Protein AF-A0A968RJ79-F1 (afdb_monomer_lite)

Foldseek 3Di:
DDVLVVVLVVVLVVLVVCLVVVLVVLVPDDQVQQQPDPDPPDHGVVRVLLVVLVVLQCCLCPPLHVDHDPDDSPPPPDGSVVSSVSSVSSSVSSSVSSVPDDSVSVPDD

Secondary structure (DSSP, 8-state):
--HHHHHHHHHHHHHHHHHHHHHHHHHHS-GGGTT--SSTTSPPHHHHHHHHHHHHHHIIIIII-S------SSS----HHHHHHHHHHHHHHHHHHHHT--GGGGG--

Radius of gyration: 15.88 Å; chains: 1; bounding box: 36×24×43 Å

Structure (mmCIF, N/CA/C/O backbone):
data_AF-A0A968RJ79-F1
#
_entry.id   AF-A0A968RJ79-F1
#
loop_
_atom_site.group_PDB
_atom_site.id
_atom_site.type_symbol
_atom_site.label_atom_id
_atom_site.label_alt_id
_atom_site.label_comp_id
_atom_site.label_asym_id
_atom_site.label_entity_id
_atom_site.label_seq_id
_atom_s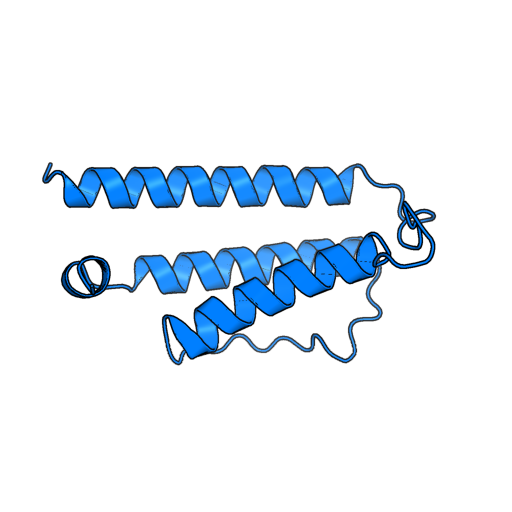ite.pdbx_PDB_ins_code
_atom_site.Cartn_x
_atom_site.Cartn_y
_atom_site.Cartn_z
_atom_site.occupancy
_atom_site.B_iso_or_equiv
_atom_site.auth_seq_id
_atom_site.auth_comp_id
_atom_site.auth_asym_id
_atom_site.auth_atom_id
_atom_site.pdbx_PDB_model_num
ATOM 1 N N . MET A 1 1 ? 13.942 11.950 -25.967 1.00 57.19 1 MET A N 1
ATOM 2 C CA . MET A 1 1 ? 13.408 11.041 -24.934 1.00 57.19 1 MET A CA 1
ATOM 3 C C . MET A 1 1 ? 12.716 9.900 -25.659 1.00 57.19 1 MET A C 1
ATOM 5 O O . MET A 1 1 ? 11.991 10.200 -26.604 1.00 57.19 1 MET A O 1
ATOM 9 N N . LYS A 1 2 ? 13.006 8.630 -25.350 1.00 71.50 2 LYS A N 1
ATOM 10 C CA . LYS A 1 2 ? 12.279 7.513 -25.979 1.00 71.50 2 LYS A CA 1
ATOM 11 C C . LYS A 1 2 ? 10.887 7.427 -25.336 1.00 71.50 2 LYS A C 1
ATOM 13 O O . LYS A 1 2 ? 10.740 7.780 -24.170 1.00 71.50 2 LYS A O 1
ATOM 18 N N . ALA A 1 3 ? 9.867 6.975 -26.072 1.00 72.56 3 ALA A N 1
ATOM 19 C CA . ALA A 1 3 ? 8.496 6.874 -25.546 1.00 72.56 3 ALA A CA 1
ATOM 20 C C . ALA A 1 3 ? 8.426 6.029 -24.258 1.00 72.56 3 ALA A C 1
ATOM 22 O O . ALA A 1 3 ? 7.731 6.383 -23.314 1.00 72.56 3 ALA A O 1
ATOM 23 N N . GLN A 1 4 ? 9.241 4.978 -24.183 1.00 69.12 4 GLN A N 1
ATOM 24 C CA . GLN A 1 4 ? 9.356 4.109 -23.015 1.00 69.12 4 GLN A CA 1
ATOM 25 C C . GLN A 1 4 ? 9.878 4.826 -21.759 1.00 69.12 4 GLN A C 1
ATOM 27 O O . GLN A 1 4 ? 9.359 4.600 -20.670 1.00 69.12 4 GLN A O 1
ATOM 32 N N . ASP A 1 5 ? 10.833 5.750 -21.912 1.00 76.12 5 ASP A N 1
ATOM 33 C CA . ASP A 1 5 ? 11.325 6.573 -20.797 1.00 76.12 5 ASP A CA 1
ATOM 34 C C . ASP A 1 5 ? 10.201 7.471 -20.250 1.00 76.12 5 ASP A C 1
ATOM 36 O O . ASP A 1 5 ? 10.128 7.728 -19.053 1.00 76.12 5 ASP A O 1
ATOM 40 N N . THR A 1 6 ? 9.301 7.917 -21.135 1.00 82.12 6 THR A N 1
ATOM 41 C CA . THR A 1 6 ? 8.153 8.765 -20.775 1.00 82.12 6 THR A CA 1
ATOM 42 C C . THR A 1 6 ? 7.129 7.965 -19.973 1.00 82.12 6 THR A C 1
ATOM 44 O O . THR A 1 6 ? 6.726 8.398 -18.899 1.00 82.12 6 THR A O 1
ATOM 47 N N . TYR A 1 7 ? 6.77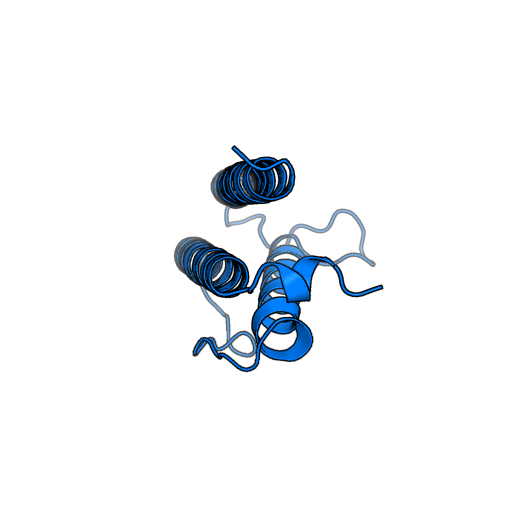7 6.757 -20.429 1.00 83.44 7 TYR A N 1
ATOM 48 C CA . TYR A 1 7 ? 5.868 5.870 -19.695 1.00 83.44 7 TYR A CA 1
ATOM 49 C C . TYR A 1 7 ? 6.399 5.495 -18.314 1.00 83.44 7 TYR A C 1
ATOM 51 O O . TYR A 1 7 ? 5.640 5.463 -17.347 1.00 83.44 7 TYR A O 1
ATOM 59 N N . PHE A 1 8 ? 7.702 5.234 -18.211 1.00 85.75 8 PHE A N 1
ATOM 60 C CA . PHE A 1 8 ? 8.325 4.898 -16.939 1.00 85.75 8 PHE A CA 1
ATOM 61 C C . PHE A 1 8 ? 8.273 6.068 -15.944 1.00 85.75 8 PHE A C 1
ATOM 63 O O . PHE A 1 8 ? 7.906 5.887 -14.784 1.00 85.75 8 PHE A O 1
ATOM 70 N N . GLN A 1 9 ? 8.567 7.286 -16.404 1.00 87.62 9 GLN A N 1
ATOM 71 C CA . GLN A 1 9 ? 8.445 8.493 -15.583 1.00 87.62 9 GLN A CA 1
ATOM 72 C C . GLN A 1 9 ? 6.999 8.756 -15.146 1.00 87.62 9 GLN A C 1
ATOM 74 O O . GLN A 1 9 ? 6.758 9.004 -13.966 1.00 87.62 9 GLN A O 1
ATOM 79 N N . GLU A 1 10 ? 6.033 8.637 -16.060 1.00 91.50 10 GLU A N 1
ATOM 80 C CA . GLU A 1 10 ? 4.608 8.783 -15.739 1.00 91.50 10 GLU A CA 1
ATOM 81 C C . GLU A 1 10 ? 4.129 7.731 -14.730 1.00 91.50 10 GLU A C 1
ATOM 83 O O . GLU A 1 10 ? 3.303 8.027 -13.865 1.00 91.50 10 GLU A O 1
ATOM 88 N N . TYR A 1 11 ? 4.629 6.494 -14.828 1.00 91.31 11 TYR A N 1
ATOM 89 C CA . TYR A 1 11 ? 4.336 5.451 -13.850 1.00 91.31 11 TYR A CA 1
ATOM 90 C C . TYR A 1 11 ? 4.838 5.850 -12.461 1.00 91.31 11 TYR A C 1
ATOM 92 O O . TYR A 1 11 ? 4.065 5.799 -11.505 1.00 91.31 11 TYR A O 1
ATOM 100 N N . LEU A 1 12 ? 6.101 6.278 -12.343 1.00 93.00 12 LEU A N 1
ATOM 101 C CA . LEU A 1 12 ? 6.678 6.683 -11.057 1.00 93.00 12 LEU A CA 1
ATOM 102 C C . LEU A 1 12 ? 5.946 7.886 -10.451 1.00 93.00 12 LEU A C 1
ATOM 104 O O . LEU A 1 12 ? 5.690 7.906 -9.248 1.00 93.00 12 LEU A O 1
ATOM 108 N N . GLU A 1 13 ? 5.539 8.853 -11.274 1.00 95.38 13 GLU A N 1
ATOM 109 C CA . GLU A 1 13 ? 4.721 9.982 -10.823 1.00 95.38 13 GLU A CA 1
ATOM 110 C C . GLU A 1 13 ? 3.370 9.505 -10.269 1.00 95.38 13 GLU A C 1
ATOM 112 O O . GLU A 1 13 ? 2.980 9.864 -9.155 1.00 95.38 13 GLU A O 1
ATOM 117 N N . LYS A 1 14 ? 2.666 8.637 -11.005 1.00 96.25 14 LYS A N 1
ATOM 118 C CA . LYS A 1 14 ? 1.390 8.063 -10.553 1.00 96.25 14 LYS A CA 1
ATOM 119 C C . LYS A 1 14 ? 1.555 7.222 -9.291 1.00 96.25 14 LYS A C 1
ATOM 121 O O . LYS A 1 14 ? 0.686 7.278 -8.423 1.00 96.25 14 LYS A O 1
ATOM 126 N N . TRP A 1 15 ? 2.655 6.484 -9.166 1.00 96.19 15 TRP A N 1
ATOM 127 C CA . TRP A 1 15 ? 2.971 5.699 -7.975 1.00 96.19 15 TRP A CA 1
ATOM 128 C C . TRP A 1 15 ? 3.183 6.595 -6.752 1.00 96.19 15 TRP A C 1
ATOM 130 O O . TRP A 1 15 ? 2.576 6.356 -5.707 1.00 96.19 15 TRP A O 1
ATOM 140 N N . SER A 1 16 ? 3.957 7.676 -6.896 1.00 96.94 16 SER A N 1
ATOM 141 C CA . SER A 1 16 ? 4.142 8.670 -5.832 1.00 96.94 16 SER A CA 1
ATOM 142 C C . SER A 1 16 ? 2.812 9.313 -5.427 1.00 96.94 16 SER A C 1
ATOM 144 O O . SER A 1 16 ? 2.510 9.407 -4.239 1.00 96.94 16 SER A O 1
ATOM 146 N N . ASN A 1 17 ? 1.975 9.690 -6.396 1.00 98.06 17 ASN A N 1
ATOM 147 C CA . ASN A 1 17 ? 0.657 10.262 -6.115 1.00 98.06 17 ASN A CA 1
ATOM 148 C C . ASN A 1 17 ? -0.254 9.265 -5.379 1.00 98.06 17 ASN A C 1
ATOM 150 O O . ASN A 1 17 ? -0.953 9.640 -4.437 1.00 98.06 17 ASN A O 1
ATOM 154 N N . ALA A 1 18 ? -0.233 7.990 -5.778 1.00 97.88 18 ALA A N 1
ATOM 155 C CA . ALA A 1 18 ? -0.994 6.932 -5.122 1.00 97.88 18 ALA A CA 1
ATOM 156 C C . ALA A 1 18 ? -0.524 6.700 -3.680 1.00 97.88 18 ALA A C 1
ATOM 158 O O . ALA A 1 18 ? -1.366 6.568 -2.787 1.00 97.88 18 ALA A O 1
ATOM 159 N N . ARG A 1 19 ? 0.794 6.704 -3.431 1.00 98.12 19 ARG A N 1
ATOM 160 C CA . ARG A 1 19 ? 1.371 6.643 -2.079 1.00 98.12 19 ARG A CA 1
ATOM 161 C C . ARG A 1 19 ? 0.830 7.772 -1.213 1.00 98.12 19 ARG A C 1
ATOM 163 O O . ARG A 1 19 ? 0.256 7.508 -0.158 1.00 98.12 19 ARG A O 1
ATOM 170 N N . ASP A 1 20 ? 0.999 9.009 -1.666 1.00 98.44 20 ASP A N 1
ATOM 171 C CA . ASP A 1 20 ? 0.673 10.194 -0.873 1.00 98.44 20 ASP A CA 1
ATOM 172 C C . ASP A 1 20 ? -0.831 10.265 -0.587 1.00 98.44 20 ASP A C 1
ATOM 174 O O . ASP A 1 20 ? -1.239 10.487 0.553 1.00 98.44 20 ASP A O 1
ATOM 178 N N . TYR A 1 21 ? -1.664 9.980 -1.592 1.00 98.44 21 TYR A N 1
ATOM 179 C CA . TYR A 1 21 ? -3.114 9.900 -1.425 1.00 98.44 21 TYR A CA 1
ATOM 180 C C . TYR A 1 21 ? -3.517 8.817 -0.417 1.00 98.44 21 TYR A C 1
ATOM 182 O O . TYR A 1 21 ? -4.291 9.082 0.501 1.00 98.44 21 TYR A O 1
ATOM 190 N N . THR A 1 22 ? -2.981 7.603 -0.555 1.00 98.31 22 THR A N 1
ATOM 191 C CA . THR A 1 22 ? -3.373 6.465 0.290 1.00 98.31 22 THR A CA 1
ATOM 192 C C . THR A 1 22 ? -2.944 6.680 1.739 1.00 98.31 22 THR A C 1
ATOM 194 O O . THR A 1 22 ? -3.741 6.469 2.653 1.00 98.31 22 THR A O 1
ATOM 197 N N . ILE A 1 23 ? -1.715 7.160 1.965 1.00 98.38 23 ILE A N 1
ATOM 198 C CA . ILE A 1 23 ? -1.253 7.547 3.305 1.00 98.38 23 ILE A CA 1
ATOM 199 C C . ILE A 1 23 ? -2.159 8.642 3.864 1.00 98.38 23 ILE A C 1
ATOM 201 O O . ILE A 1 23 ? -2.589 8.543 5.014 1.00 98.38 23 ILE A O 1
ATOM 205 N N . LYS A 1 24 ? -2.540 9.636 3.049 1.00 98.62 24 LYS A N 1
ATOM 206 C CA . LYS A 1 24 ? -3.416 10.712 3.512 1.00 98.62 24 LYS A CA 1
ATOM 207 C C . LYS A 1 24 ? -4.796 10.217 3.942 1.00 98.62 24 LYS A C 1
ATOM 209 O O . LYS A 1 24 ? -5.340 10.716 4.924 1.00 98.62 24 LYS A O 1
ATOM 214 N N . VAL A 1 25 ? -5.358 9.228 3.250 1.00 98.19 25 VAL A N 1
ATOM 215 C CA . VAL A 1 25 ? -6.626 8.595 3.648 1.00 98.19 25 VAL A CA 1
ATOM 216 C C . VAL A 1 25 ? -6.500 7.950 5.033 1.00 98.19 25 VAL A C 1
ATOM 218 O O . VAL A 1 25 ? -7.350 8.184 5.893 1.00 98.19 25 VAL A O 1
ATOM 221 N N . VAL A 1 26 ? -5.418 7.212 5.293 1.00 97.75 26 VAL A N 1
ATOM 222 C CA . VAL A 1 26 ? -5.167 6.595 6.609 1.00 97.75 26 VAL A CA 1
ATOM 223 C C . VAL A 1 26 ? -4.914 7.653 7.689 1.00 97.75 26 VAL A C 1
ATOM 225 O O . VAL A 1 26 ? -5.431 7.539 8.800 1.00 97.75 26 VAL A O 1
ATOM 228 N N . GLU A 1 27 ? -4.194 8.731 7.370 1.00 98.06 27 GLU A N 1
ATOM 229 C CA . GLU A 1 27 ? -4.006 9.880 8.264 1.00 98.06 27 GLU A CA 1
ATOM 230 C C . GLU A 1 27 ? -5.316 10.583 8.635 1.00 98.06 27 GLU A C 1
ATOM 232 O O . GLU A 1 27 ? -5.438 11.097 9.747 1.00 98.06 27 GLU A O 1
ATOM 237 N N . LEU A 1 28 ? -6.293 10.634 7.731 1.00 98.00 28 LEU A N 1
ATOM 238 C CA . LEU A 1 28 ? -7.579 11.283 7.987 1.00 98.00 28 LEU A CA 1
ATOM 239 C C . LEU A 1 28 ? -8.551 10.386 8.760 1.00 98.00 28 LEU A C 1
ATOM 241 O O . LEU A 1 28 ? -9.403 10.905 9.477 1.00 98.00 28 LEU A O 1
ATOM 245 N N . MET A 1 29 ? -8.406 9.063 8.665 1.00 97.38 29 MET A N 1
ATOM 246 C CA . MET A 1 29 ? -9.244 8.120 9.403 1.00 97.38 29 MET A CA 1
ATOM 247 C C . MET A 1 29 ? -8.942 8.188 10.911 1.00 97.38 29 MET A C 1
ATOM 249 O O . MET A 1 29 ? -7.787 7.986 11.304 1.00 97.38 29 MET A O 1
ATOM 253 N N . PRO A 1 30 ? -9.921 8.477 11.790 1.00 97.25 30 PRO A N 1
ATOM 254 C CA . PRO A 1 30 ? -9.704 8.428 13.232 1.00 97.25 30 PRO A CA 1
ATOM 255 C C . PRO A 1 30 ? -9.269 7.026 13.660 1.00 97.25 30 PRO A C 1
ATOM 257 O O . PRO A 1 30 ? -9.856 6.036 13.238 1.00 97.25 30 PRO A O 1
ATOM 260 N N . GLU A 1 31 ? -8.259 6.929 14.521 1.00 95.25 31 GLU A N 1
ATOM 261 C CA . GLU A 1 31 ? -7.727 5.624 14.936 1.00 95.25 31 GLU A CA 1
ATOM 262 C C . GLU A 1 31 ? -8.767 4.765 15.670 1.00 95.25 31 GLU A C 1
ATOM 264 O O . GLU A 1 31 ? -8.823 3.555 15.474 1.00 95.25 31 GLU A O 1
ATOM 269 N N . ALA A 1 32 ? -9.663 5.395 16.435 1.00 96.19 32 ALA A N 1
ATOM 270 C CA . ALA A 1 32 ? -10.784 4.717 17.087 1.00 96.19 32 ALA A CA 1
ATOM 271 C C . ALA A 1 32 ? -11.746 4.024 16.098 1.00 96.19 32 ALA A C 1
ATOM 273 O O . ALA A 1 32 ? -12.466 3.113 16.493 1.00 96.19 32 ALA A O 1
ATOM 274 N N . GLU A 1 33 ? -11.734 4.427 14.825 1.00 96.75 33 GLU A N 1
ATOM 275 C CA . GLU A 1 33 ? -12.589 3.892 13.763 1.00 96.75 33 GLU A CA 1
ATOM 276 C C . GLU A 1 33 ? -11.852 2.861 12.887 1.00 96.75 33 GLU A C 1
ATOM 278 O O . GLU A 1 33 ? -12.381 2.405 11.880 1.00 96.75 33 GLU A O 1
ATOM 283 N N . PHE A 1 34 ? -10.627 2.446 13.222 1.00 95.31 34 PHE A N 1
ATOM 284 C CA . PHE A 1 34 ? -9.871 1.482 12.402 1.00 95.31 34 PHE A CA 1
ATOM 285 C C . PHE A 1 34 ? -10.555 0.111 12.267 1.00 95.31 34 PHE A C 1
ATOM 287 O O . PHE A 1 34 ? -10.328 -0.600 11.285 1.00 95.31 34 PHE A O 1
ATOM 294 N N . SER A 1 35 ? -11.429 -0.233 13.215 1.00 95.44 35 SER A N 1
ATOM 295 C CA . SER A 1 35 ? -12.298 -1.412 13.183 1.00 95.44 35 SER A CA 1
ATOM 296 C C . SER A 1 35 ? -13.602 -1.203 12.398 1.00 95.44 35 SER A C 1
ATOM 298 O O . SER A 1 35 ? -14.419 -2.121 12.332 1.00 95.44 35 SER A O 1
ATOM 300 N N . PHE A 1 36 ? -13.816 -0.026 11.799 1.00 96.94 36 PHE A N 1
ATOM 301 C CA . PHE A 1 36 ? -14.997 0.269 10.993 1.00 96.94 36 PHE A CA 1
ATOM 302 C C . PHE A 1 36 ? -15.119 -0.712 9.826 1.00 96.94 36 PHE A C 1
ATOM 304 O O . PHE A 1 36 ? -14.150 -0.962 9.103 1.00 96.94 36 PHE A O 1
ATOM 311 N N . LYS A 1 37 ? -16.341 -1.207 9.622 1.00 97.00 37 LYS A N 1
ATOM 312 C CA . LYS A 1 37 ? -16.746 -2.032 8.486 1.00 97.00 37 LYS A CA 1
ATOM 313 C C . LYS A 1 37 ? -17.920 -1.372 7.757 1.00 97.00 37 LYS A C 1
ATOM 315 O O . LYS A 1 37 ? -18.895 -1.020 8.421 1.00 97.00 37 LYS A O 1
ATOM 320 N N . PRO A 1 38 ? -17.890 -1.261 6.416 1.00 93.19 38 PRO A N 1
ATOM 321 C CA . PRO A 1 38 ? -19.051 -0.810 5.647 1.00 93.19 38 PRO A CA 1
ATOM 322 C C . PRO A 1 38 ? -20.237 -1.785 5.733 1.00 93.19 38 PRO A C 1
ATOM 324 O O . PRO A 1 38 ? -21.385 -1.355 5.823 1.00 93.19 38 PRO A O 1
ATOM 327 N N . THR A 1 39 ? -19.950 -3.090 5.720 1.00 96.06 39 THR A N 1
ATOM 328 C CA . THR A 1 39 ? -20.903 -4.199 5.895 1.00 96.06 39 THR A CA 1
ATOM 329 C C . THR A 1 39 ? -20.231 -5.335 6.670 1.00 96.06 39 THR A C 1
ATOM 331 O O . THR A 1 39 ? -19.004 -5.412 6.720 1.00 96.06 39 THR A O 1
ATOM 334 N N . GLU A 1 40 ? -21.012 -6.233 7.278 1.00 93.50 40 GLU A N 1
ATOM 335 C CA . GLU A 1 40 ? -20.477 -7.312 8.131 1.00 93.50 40 GLU A CA 1
ATOM 336 C C . GLU A 1 40 ? -19.477 -8.229 7.401 1.00 93.50 40 GLU A C 1
ATOM 338 O O . GLU A 1 40 ? -18.461 -8.619 7.990 1.00 93.50 40 GLU A O 1
ATOM 343 N N . ASP A 1 41 ? -19.739 -8.495 6.118 1.00 96.25 41 ASP A N 1
ATOM 344 C CA . ASP A 1 41 ? -18.953 -9.390 5.260 1.00 96.25 41 ASP A CA 1
ATOM 345 C C . ASP A 1 41 ? -17.614 -8.799 4.781 1.00 96.25 41 ASP A C 1
ATOM 347 O O . ASP A 1 41 ? -16.739 -9.540 4.337 1.00 96.25 41 ASP A O 1
ATOM 351 N N . GLU A 1 42 ? -17.426 -7.481 4.876 1.00 96.50 42 GLU A N 1
ATOM 352 C CA . GLU A 1 42 ? -16.227 -6.799 4.374 1.00 96.50 42 GLU A CA 1
ATOM 353 C C . GLU A 1 42 ? -15.117 -6.727 5.433 1.00 96.50 42 GLU A C 1
ATOM 355 O O . GLU A 1 42 ? -15.350 -6.884 6.638 1.00 96.50 42 GLU A O 1
ATOM 360 N N . MET A 1 43 ? -13.883 -6.477 4.991 1.00 95.38 43 MET A N 1
ATOM 361 C CA . MET A 1 43 ? -12.755 -6.222 5.892 1.00 95.38 43 MET A CA 1
ATOM 362 C C . MET A 1 43 ? -12.955 -4.918 6.676 1.00 95.38 43 MET A C 1
ATOM 364 O O . MET A 1 43 ? -13.568 -3.964 6.191 1.00 95.38 43 MET A O 1
ATOM 368 N N . THR A 1 44 ? -12.398 -4.850 7.887 1.00 96.19 44 THR A N 1
ATOM 369 C CA . THR A 1 44 ? -12.255 -3.564 8.587 1.00 96.19 44 THR A CA 1
ATOM 370 C C . THR A 1 44 ? -11.334 -2.625 7.806 1.00 96.19 44 THR A C 1
ATOM 372 O O . THR A 1 44 ? -10.502 -3.075 7.013 1.00 96.19 44 THR A O 1
ATOM 375 N N . PHE A 1 45 ? -11.415 -1.317 8.057 1.00 96.38 45 PHE A N 1
ATOM 376 C CA . PHE A 1 45 ? -10.501 -0.341 7.451 1.00 96.38 45 PHE A CA 1
ATOM 377 C C . PHE A 1 45 ? -9.020 -0.728 7.639 1.00 96.38 45 PHE A C 1
ATOM 379 O O . PHE A 1 45 ? -8.227 -0.682 6.691 1.00 96.38 45 PHE A O 1
ATOM 386 N N . GLN A 1 46 ? -8.645 -1.166 8.846 1.00 94.31 46 GLN A N 1
ATOM 387 C CA . GLN A 1 46 ? -7.286 -1.620 9.139 1.00 94.31 46 GLN A CA 1
ATOM 388 C C . GLN A 1 46 ? -6.925 -2.904 8.381 1.00 94.31 46 GLN A C 1
ATOM 390 O O . GLN A 1 46 ? -5.848 -2.980 7.788 1.00 94.31 46 GLN A O 1
ATOM 395 N N . GLU A 1 47 ? -7.805 -3.907 8.370 1.00 94.25 47 GLU A N 1
ATOM 396 C CA . GLU A 1 47 ? -7.566 -5.161 7.644 1.00 94.25 47 GLU A CA 1
ATOM 397 C C . GLU A 1 47 ? -7.423 -4.925 6.142 1.00 94.25 47 GLU A C 1
ATOM 399 O O . GLU A 1 47 ? -6.498 -5.467 5.537 1.00 94.25 47 GLU A O 1
ATOM 404 N N . GLN A 1 48 ? -8.269 -4.071 5.561 1.00 96.00 48 GLN A N 1
ATOM 405 C CA . GLN A 1 48 ? -8.218 -3.709 4.148 1.00 96.00 48 GLN A CA 1
ATOM 406 C C . GLN A 1 48 ? -6.907 -2.993 3.808 1.00 96.00 48 GLN A C 1
ATOM 408 O O . GLN A 1 48 ? -6.260 -3.310 2.808 1.00 96.00 48 GLN A O 1
ATOM 413 N N . THR A 1 49 ? -6.468 -2.071 4.670 1.00 95.81 49 THR A N 1
ATOM 414 C CA . THR A 1 49 ? -5.182 -1.379 4.505 1.00 95.81 49 THR A CA 1
ATOM 415 C C . THR A 1 49 ? -4.019 -2.368 4.580 1.00 95.81 49 THR A C 1
ATOM 417 O O . THR A 1 49 ? -3.136 -2.361 3.727 1.00 95.81 49 THR A O 1
ATOM 420 N N . LEU A 1 50 ? -4.024 -3.291 5.544 1.00 94.69 50 LEU A N 1
ATOM 421 C CA . LEU A 1 50 ? -2.990 -4.323 5.638 1.00 94.69 50 LEU A CA 1
ATOM 422 C C . LEU A 1 50 ? -3.036 -5.310 4.465 1.00 94.69 50 LEU A C 1
ATOM 424 O O . LEU A 1 50 ? -1.990 -5.791 4.031 1.00 94.69 50 LEU A O 1
ATOM 428 N N . HIS A 1 51 ? -4.221 -5.633 3.946 1.00 95.00 51 HIS A N 1
ATOM 429 C CA . HIS A 1 51 ? -4.377 -6.472 2.762 1.00 95.00 51 HIS A CA 1
ATOM 430 C C . HIS A 1 51 ? -3.735 -5.821 1.530 1.00 95.00 51 HIS A C 1
ATOM 432 O O . HIS A 1 51 ? -2.951 -6.481 0.847 1.00 95.00 51 HIS A O 1
ATOM 438 N N . LEU A 1 52 ? -3.980 -4.522 1.312 1.00 96.69 52 LEU A N 1
ATOM 439 C CA . LEU A 1 52 ? -3.326 -3.729 0.267 1.00 96.69 52 LEU A CA 1
ATOM 440 C C . LEU A 1 52 ? -1.795 -3.839 0.368 1.00 96.69 52 LEU A C 1
ATOM 442 O O . LEU A 1 52 ? -1.133 -4.212 -0.599 1.00 96.69 52 LEU A O 1
ATOM 446 N N . LEU A 1 53 ? -1.232 -3.583 1.553 1.00 95.88 53 LEU A N 1
ATOM 447 C CA . LEU A 1 53 ? 0.221 -3.596 1.754 1.00 95.88 53 LEU A CA 1
ATOM 448 C C . LEU A 1 53 ? 0.835 -4.986 1.562 1.00 95.88 53 LEU A C 1
ATOM 450 O O . LEU A 1 53 ? 1.891 -5.114 0.943 1.00 95.88 53 LEU A O 1
ATOM 454 N N . ARG A 1 54 ? 0.164 -6.043 2.035 1.00 94.88 54 ARG A N 1
ATOM 455 C CA . ARG A 1 54 ? 0.600 -7.428 1.796 1.00 94.88 54 ARG A CA 1
ATOM 456 C C . ARG A 1 54 ? 0.602 -7.763 0.309 1.00 94.88 54 ARG A C 1
ATOM 458 O O . ARG A 1 54 ? 1.528 -8.424 -0.152 1.00 94.88 54 ARG A O 1
ATOM 465 N N . ASN A 1 55 ? -0.413 -7.318 -0.433 1.00 96.38 55 ASN A N 1
ATOM 466 C CA . ASN A 1 55 ? -0.493 -7.545 -1.872 1.00 96.38 55 ASN A CA 1
ATOM 467 C C . ASN A 1 55 ? 0.643 -6.827 -2.618 1.00 96.38 55 ASN A C 1
ATOM 469 O O . ASN A 1 55 ? 1.345 -7.464 -3.400 1.00 96.38 55 ASN A O 1
ATOM 473 N N . MET A 1 56 ? 0.888 -5.551 -2.306 1.00 96.56 56 MET A N 1
ATOM 474 C CA . MET A 1 56 ? 2.000 -4.780 -2.879 1.00 96.56 56 MET A CA 1
ATOM 475 C C . MET A 1 56 ? 3.359 -5.424 -2.588 1.00 96.56 56 MET A C 1
ATOM 477 O O . MET A 1 56 ? 4.193 -5.565 -3.484 1.00 96.56 56 MET A O 1
ATOM 481 N N . TYR A 1 57 ? 3.570 -5.855 -1.341 1.00 95.69 57 TYR A N 1
ATOM 482 C CA . TYR A 1 57 ? 4.779 -6.569 -0.951 1.00 95.69 57 TYR A CA 1
ATOM 483 C C . TYR A 1 57 ? 4.938 -7.879 -1.728 1.00 95.69 57 TYR A C 1
ATOM 485 O O . TYR A 1 57 ? 6.017 -8.145 -2.252 1.00 95.69 57 TYR A O 1
ATOM 493 N N . TRP A 1 58 ? 3.883 -8.692 -1.831 1.00 95.12 58 TRP A N 1
ATOM 494 C CA . TRP A 1 58 ? 3.924 -9.960 -2.560 1.00 95.12 58 TRP A CA 1
ATOM 495 C C . TRP A 1 58 ? 4.227 -9.756 -4.050 1.00 95.12 58 TRP A C 1
ATOM 497 O O . TRP A 1 58 ? 5.132 -10.405 -4.575 1.00 95.12 58 TRP A O 1
ATOM 507 N N . LEU A 1 59 ? 3.545 -8.815 -4.712 1.00 95.12 59 LEU A N 1
ATOM 508 C CA . LEU A 1 59 ? 3.815 -8.475 -6.112 1.00 95.12 59 LEU A CA 1
ATOM 509 C C . LEU A 1 59 ? 5.278 -8.069 -6.307 1.00 95.12 59 LEU A C 1
ATOM 511 O O . LEU A 1 59 ? 5.953 -8.586 -7.191 1.00 95.12 59 LEU A O 1
ATOM 515 N N . SER A 1 60 ? 5.797 -7.202 -5.442 1.00 94.88 60 SER A N 1
ATOM 516 C CA . SER A 1 60 ? 7.163 -6.694 -5.576 1.00 94.88 60 SER A CA 1
ATOM 517 C C . SER A 1 60 ? 8.219 -7.764 -5.277 1.00 94.88 60 SER A C 1
ATOM 519 O O . SER A 1 60 ? 9.179 -7.903 -6.028 1.00 94.88 60 SER A O 1
ATOM 521 N N . SER A 1 61 ? 8.037 -8.547 -4.211 1.00 94.06 61 SER A N 1
ATOM 522 C CA . SER A 1 61 ? 9.046 -9.499 -3.711 1.00 94.06 61 SER A CA 1
ATOM 523 C C . SER A 1 61 ? 9.030 -10.875 -4.369 1.00 94.06 61 SER A C 1
ATOM 525 O O . SER A 1 61 ? 10.012 -11.607 -4.286 1.00 94.06 61 SER A O 1
ATOM 527 N N . SER A 1 62 ? 7.892 -11.268 -4.945 1.00 90.88 62 SER A N 1
ATOM 528 C CA . SER A 1 62 ? 7.695 -12.621 -5.475 1.00 90.88 62 SER A CA 1
ATOM 529 C C . SER A 1 62 ? 7.412 -12.640 -6.972 1.00 90.88 62 SER A C 1
ATOM 531 O O . SER A 1 62 ? 7.811 -13.590 -7.641 1.00 90.88 62 SER A O 1
ATOM 533 N N . TYR A 1 63 ? 6.689 -11.640 -7.487 1.00 91.00 63 TYR A N 1
ATOM 534 C CA . TYR A 1 63 ? 6.271 -11.615 -8.890 1.00 91.00 63 TYR A CA 1
ATOM 535 C C . TYR A 1 63 ? 7.230 -10.796 -9.762 1.00 91.00 63 TYR A C 1
ATOM 537 O O . TYR A 1 63 ? 7.732 -11.305 -10.757 1.00 91.00 63 TYR A O 1
ATOM 545 N N . LEU A 1 64 ? 7.512 -9.550 -9.375 1.00 90.88 64 LEU A N 1
ATOM 546 C CA . LEU A 1 64 ? 8.345 -8.624 -10.154 1.00 90.88 64 LEU A CA 1
ATOM 547 C C . LEU A 1 64 ? 9.843 -8.790 -9.890 1.00 90.88 64 LEU A C 1
ATOM 549 O O . LEU A 1 64 ? 10.668 -8.479 -10.744 1.00 90.88 64 LEU A O 1
ATOM 553 N N . SER A 1 65 ? 10.206 -9.264 -8.701 1.00 91.06 65 SER A N 1
ATOM 554 C CA . SER A 1 65 ? 11.594 -9.485 -8.312 1.00 91.06 65 SER A CA 1
ATOM 555 C C . SER A 1 65 ? 11.719 -10.687 -7.376 1.00 91.06 65 SER A C 1
ATOM 557 O O . SER A 1 65 ? 10.758 -11.418 -7.146 1.00 91.06 65 SER A O 1
ATOM 559 N N . LYS A 1 66 ? 12.931 -10.897 -6.856 1.00 91.56 66 LYS A N 1
ATOM 560 C CA . LYS A 1 66 ? 13.223 -11.825 -5.754 1.00 91.56 66 LYS A CA 1
ATOM 561 C C . LYS A 1 66 ? 13.765 -11.092 -4.524 1.00 91.56 66 LYS A C 1
ATOM 563 O O . LYS A 1 66 ? 14.278 -11.736 -3.609 1.00 91.56 66 LYS A O 1
ATOM 568 N N . ASP A 1 67 ? 13.701 -9.762 -4.532 1.00 92.00 67 ASP A N 1
ATOM 569 C CA . ASP A 1 67 ? 14.127 -8.939 -3.411 1.00 92.00 67 ASP A CA 1
ATOM 570 C C . ASP A 1 67 ? 13.123 -9.085 -2.271 1.00 92.00 67 ASP A C 1
ATOM 572 O O . ASP A 1 67 ? 11.932 -9.316 -2.479 1.00 92.00 67 ASP A O 1
ATOM 576 N N . THR A 1 68 ? 13.590 -8.923 -1.040 1.00 91.25 68 THR A N 1
ATOM 577 C CA . THR A 1 68 ? 12.733 -8.984 0.139 1.00 91.25 68 THR A CA 1
ATOM 578 C C . THR A 1 68 ? 12.870 -7.715 0.961 1.00 91.25 68 THR A C 1
ATOM 580 O O . THR A 1 68 ? 13.898 -7.038 0.964 1.00 91.25 68 THR A O 1
ATOM 583 N N . LEU A 1 69 ? 11.800 -7.405 1.678 1.00 90.88 69 LEU A N 1
ATOM 584 C CA . LEU A 1 69 ? 11.761 -6.396 2.721 1.00 90.88 69 LEU A CA 1
ATOM 585 C C . LEU A 1 69 ? 11.427 -7.148 4.006 1.00 90.88 69 LEU A C 1
ATOM 587 O O . LEU A 1 69 ? 10.470 -7.923 4.036 1.00 90.88 69 LEU A O 1
ATOM 591 N N . GLU A 1 70 ? 12.228 -6.962 5.051 1.00 86.69 70 GLU A N 1
ATOM 592 C CA . GLU A 1 70 ? 11.947 -7.576 6.346 1.00 86.69 70 GLU A CA 1
ATOM 593 C C . GLU A 1 70 ? 10.753 -6.875 6.992 1.00 86.69 70 GLU A C 1
ATOM 595 O O . GLU A 1 70 ? 10.885 -5.860 7.668 1.00 86.69 70 GLU A O 1
ATOM 600 N N . VAL A 1 71 ? 9.566 -7.425 6.746 1.00 80.50 71 VAL A N 1
ATOM 601 C CA . VAL A 1 71 ? 8.310 -6.924 7.291 1.00 80.50 71 VAL A CA 1
ATOM 602 C C . VAL A 1 71 ? 7.524 -8.067 7.903 1.00 80.50 71 VAL A C 1
ATOM 604 O O . VAL A 1 71 ? 7.198 -9.044 7.223 1.00 80.50 71 VAL A O 1
ATOM 607 N N . ASP A 1 72 ? 7.140 -7.926 9.169 1.00 74.50 72 ASP A N 1
ATOM 608 C CA . ASP A 1 72 ? 6.204 -8.858 9.788 1.00 74.50 72 ASP A CA 1
ATOM 609 C C . ASP A 1 72 ? 4.759 -8.363 9.664 1.00 74.50 72 ASP A C 1
ATOM 611 O O . ASP A 1 72 ? 4.216 -7.652 10.508 1.00 74.50 72 ASP A O 1
ATOM 615 N N . PHE A 1 73 ? 4.102 -8.798 8.592 1.00 76.94 73 PHE A N 1
ATOM 616 C CA . PHE A 1 73 ? 2.678 -8.554 8.392 1.00 76.94 73 PHE A CA 1
ATOM 617 C C . PHE A 1 73 ? 1.762 -9.449 9.237 1.00 76.94 73 PHE A C 1
ATOM 619 O O . PHE A 1 73 ? 0.557 -9.188 9.292 1.00 76.94 73 PHE A O 1
ATOM 626 N N . LYS A 1 74 ? 2.265 -10.547 9.815 1.00 66.00 74 LYS A N 1
ATOM 627 C CA . LYS A 1 74 ? 1.445 -11.520 10.557 1.00 66.00 74 LYS A CA 1
ATOM 628 C C . LYS A 1 74 ? 1.214 -11.076 11.993 1.00 66.00 74 LYS A C 1
ATOM 630 O O . LYS A 1 74 ? 0.168 -11.385 12.556 1.00 66.00 74 LYS A O 1
ATOM 635 N N . THR A 1 75 ? 2.170 -10.359 12.571 1.00 63.75 75 THR A N 1
ATOM 636 C CA . THR A 1 75 ? 2.095 -9.892 13.960 1.00 63.75 75 THR A CA 1
ATOM 637 C C . THR A 1 75 ? 1.780 -8.409 14.088 1.00 63.75 75 THR A C 1
ATOM 639 O O . THR A 1 75 ? 1.768 -7.905 15.211 1.00 63.75 75 THR A O 1
ATOM 642 N N . PHE A 1 76 ? 1.478 -7.717 12.982 1.00 72.56 76 PHE A N 1
ATOM 643 C CA . PHE A 1 76 ? 1.146 -6.297 13.008 1.00 72.56 76 PHE A CA 1
ATOM 644 C C . PHE A 1 76 ? -0.045 -6.028 13.948 1.00 72.56 76 PHE A C 1
ATOM 646 O O . PHE A 1 76 ? -1.203 -6.262 13.611 1.00 72.56 76 PHE A O 1
ATOM 653 N N . LYS A 1 77 ? 0.276 -5.542 15.150 1.00 70.12 77 LYS A N 1
ATOM 654 C CA . LYS A 1 77 ? -0.634 -5.004 16.174 1.00 70.12 77 LYS A CA 1
ATOM 655 C C . LYS A 1 77 ? -0.339 -3.521 16.410 1.00 70.12 77 LYS A C 1
ATOM 657 O O . LYS A 1 77 ? -0.496 -3.022 17.521 1.00 70.12 77 LYS A O 1
ATOM 662 N N . GLY A 1 78 ? 0.204 -2.869 15.385 1.00 72.50 78 GLY A N 1
ATOM 663 C CA . GLY A 1 78 ? 0.631 -1.487 15.452 1.00 72.50 78 GLY A CA 1
ATOM 664 C C . GLY A 1 78 ? -0.557 -0.539 15.523 1.00 72.50 78 GLY A C 1
ATOM 665 O O . GLY A 1 78 ? -1.628 -0.819 14.977 1.00 72.50 78 GLY A O 1
ATOM 666 N N . ASP A 1 79 ? -0.329 0.580 16.196 1.00 89.25 79 ASP A N 1
ATOM 667 C CA . ASP A 1 79 ? -1.193 1.750 16.152 1.00 89.25 79 ASP A CA 1
ATOM 668 C C . ASP A 1 79 ? -1.152 2.412 14.761 1.00 89.25 79 ASP A C 1
ATOM 670 O O . ASP A 1 79 ? -0.469 1.965 13.827 1.00 89.25 79 ASP A O 1
ATOM 674 N N . LYS A 1 80 ? -1.908 3.496 14.601 1.00 94.44 80 LYS A N 1
ATOM 675 C CA . LYS A 1 80 ? -1.946 4.273 13.357 1.00 94.44 80 LYS A CA 1
ATOM 676 C C . LYS A 1 80 ? -0.563 4.723 12.876 1.00 94.44 80 LYS A C 1
ATOM 678 O O . LYS A 1 80 ? -0.315 4.718 11.670 1.00 94.44 80 LYS A O 1
ATOM 683 N N . THR A 1 81 ? 0.325 5.096 13.793 1.00 94.31 81 THR A N 1
ATOM 684 C CA . THR A 1 81 ? 1.682 5.549 13.458 1.00 94.31 81 THR A CA 1
ATOM 685 C C . THR A 1 81 ? 2.477 4.407 12.841 1.00 94.31 81 THR A C 1
ATOM 687 O O . THR A 1 81 ? 2.986 4.544 11.730 1.00 94.31 81 THR A O 1
ATOM 690 N N . ALA A 1 82 ? 2.486 3.246 13.498 1.00 92.38 82 ALA A N 1
ATOM 691 C CA . A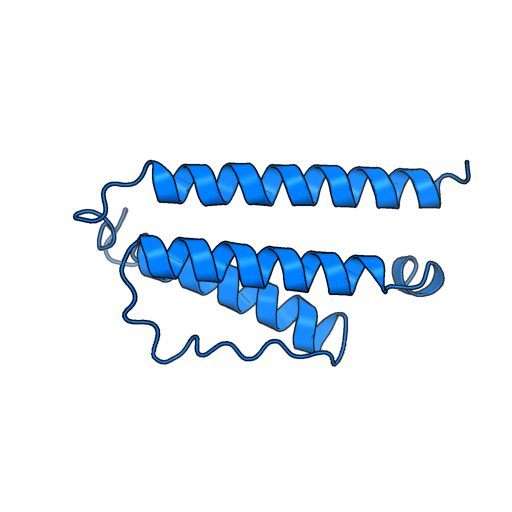LA A 1 82 ? 3.150 2.053 12.986 1.00 92.38 82 ALA A CA 1
ATOM 692 C C . ALA A 1 82 ? 2.575 1.602 11.630 1.00 92.38 82 ALA A C 1
ATOM 694 O O . ALA A 1 82 ? 3.309 1.090 10.783 1.00 92.38 82 ALA A O 1
ATOM 695 N N . LEU A 1 83 ? 1.271 1.802 11.390 1.00 94.12 83 LEU A N 1
ATOM 696 C CA . LEU A 1 83 ? 0.650 1.459 10.107 1.00 94.12 83 LEU A CA 1
ATOM 697 C C . LEU A 1 83 ? 1.165 2.374 8.996 1.00 94.12 83 LEU A C 1
ATOM 699 O O . LEU A 1 83 ? 1.521 1.886 7.929 1.00 94.12 83 LEU A O 1
ATOM 703 N N . ILE A 1 84 ? 1.253 3.679 9.251 1.00 96.06 84 ILE A N 1
ATOM 704 C CA . ILE A 1 84 ? 1.776 4.652 8.284 1.00 96.06 84 ILE A CA 1
ATOM 705 C C . ILE A 1 84 ? 3.260 4.394 7.991 1.00 96.06 84 ILE A C 1
ATOM 707 O O . ILE A 1 84 ? 3.657 4.404 6.826 1.00 96.06 84 ILE A O 1
ATOM 711 N N . GLU A 1 85 ? 4.073 4.100 9.006 1.00 94.25 85 GLU A N 1
ATOM 712 C CA . GLU A 1 85 ? 5.483 3.729 8.815 1.00 94.25 85 GLU A CA 1
ATOM 713 C C . GLU A 1 85 ? 5.621 2.476 7.945 1.00 94.25 85 GLU A C 1
ATOM 715 O O . GLU A 1 85 ? 6.441 2.428 7.025 1.00 94.25 85 GLU A O 1
ATOM 720 N N . LEU A 1 86 ? 4.780 1.469 8.191 1.00 94.62 86 LEU A N 1
ATOM 721 C CA . LEU A 1 86 ? 4.723 0.268 7.371 1.00 94.62 86 LEU A CA 1
ATOM 722 C C . LEU A 1 86 ? 4.327 0.593 5.921 1.00 94.62 86 LEU A C 1
ATOM 724 O O . LEU A 1 86 ? 4.951 0.092 4.984 1.00 94.62 86 LEU A O 1
ATOM 728 N N . MET A 1 87 ? 3.323 1.450 5.715 1.00 96.38 87 MET A N 1
ATOM 729 C CA . MET A 1 87 ? 2.921 1.894 4.377 1.00 96.38 87 MET A CA 1
ATOM 730 C C . MET A 1 87 ? 4.098 2.535 3.638 1.00 96.38 87 MET A C 1
ATOM 732 O O . MET A 1 87 ? 4.383 2.157 2.503 1.00 96.38 87 MET A O 1
ATOM 736 N N . GLN A 1 88 ? 4.812 3.460 4.284 1.00 96.44 88 GLN A N 1
ATOM 737 C CA . GLN A 1 88 ? 5.971 4.141 3.699 1.00 96.44 88 GLN A CA 1
ATOM 738 C C . GLN A 1 88 ? 7.053 3.148 3.264 1.0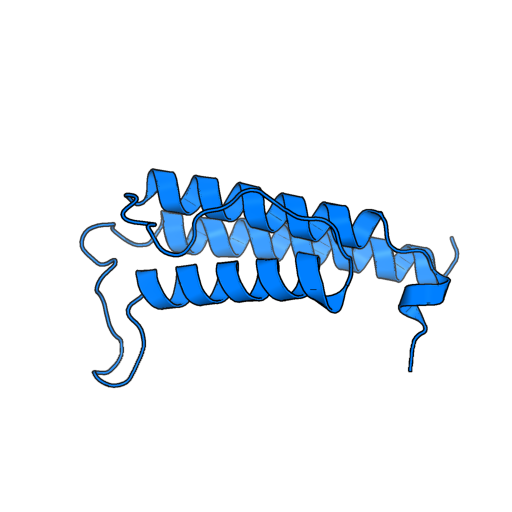0 96.44 88 GLN A C 1
ATOM 740 O O . GLN A 1 88 ? 7.547 3.237 2.139 1.00 96.44 88 GLN A O 1
ATOM 745 N N . GLN A 1 89 ? 7.373 2.168 4.113 1.00 95.62 89 GLN A N 1
ATOM 746 C CA . GLN A 1 89 ? 8.364 1.137 3.801 1.00 95.62 89 GLN A CA 1
ATOM 747 C C . GLN A 1 89 ? 7.948 0.285 2.594 1.00 95.62 89 GLN A C 1
ATOM 749 O O . GLN A 1 89 ? 8.750 0.067 1.685 1.00 95.62 89 GLN A O 1
ATOM 754 N N . VAL A 1 90 ? 6.690 -0.162 2.544 1.00 96.88 90 VAL A N 1
ATOM 755 C CA . VAL A 1 90 ? 6.186 -1.020 1.460 1.00 96.88 90 VAL A CA 1
ATOM 756 C C . VAL A 1 90 ? 6.083 -0.263 0.134 1.00 96.88 90 VAL A C 1
ATOM 758 O O . VAL A 1 90 ? 6.463 -0.807 -0.906 1.00 96.88 90 VAL A O 1
ATOM 761 N N . PHE A 1 91 ? 5.621 0.993 0.145 1.00 97.81 91 PHE A N 1
ATOM 762 C CA . PHE A 1 91 ? 5.599 1.837 -1.055 1.00 97.81 91 PHE A CA 1
ATOM 763 C C . PHE A 1 91 ? 7.010 2.094 -1.590 1.00 97.81 91 PHE A C 1
ATOM 765 O O . PHE A 1 91 ? 7.228 1.935 -2.792 1.00 97.81 91 PHE A O 1
ATOM 772 N N . ALA A 1 92 ? 7.963 2.434 -0.715 1.00 96.31 92 ALA A N 1
ATOM 773 C CA . ALA A 1 92 ? 9.353 2.675 -1.099 1.00 96.31 92 ALA A CA 1
ATOM 774 C C . ALA A 1 92 ? 10.028 1.408 -1.647 1.00 96.31 92 ALA A C 1
ATOM 776 O O . ALA A 1 92 ? 10.741 1.464 -2.646 1.00 96.31 92 ALA A O 1
ATOM 777 N N . PHE A 1 93 ? 9.769 0.251 -1.033 1.00 96.50 93 PHE A N 1
ATOM 778 C CA . PHE A 1 93 ? 10.259 -1.033 -1.530 1.00 96.50 93 PHE A CA 1
ATOM 779 C C . PHE A 1 93 ? 9.705 -1.360 -2.920 1.00 96.50 93 PHE A C 1
ATOM 781 O O . PHE A 1 93 ? 10.469 -1.709 -3.816 1.00 96.50 93 PHE A O 1
ATOM 788 N N . SER A 1 94 ? 8.397 -1.189 -3.118 1.00 96.06 94 SER A N 1
ATOM 789 C CA . SER A 1 94 ? 7.753 -1.442 -4.412 1.00 96.06 94 SER A CA 1
ATOM 790 C C . SER A 1 94 ? 8.278 -0.498 -5.502 1.00 96.06 94 SER A C 1
ATOM 792 O O . SER A 1 94 ? 8.554 -0.929 -6.617 1.00 96.06 94 SER A O 1
ATOM 794 N N . GLU A 1 95 ? 8.476 0.784 -5.174 1.00 95.50 95 GLU A N 1
ATOM 795 C CA . GLU A 1 95 ? 9.056 1.769 -6.094 1.00 95.50 95 GLU A CA 1
ATOM 796 C C . GLU A 1 95 ? 10.490 1.394 -6.486 1.00 95.50 95 GLU A C 1
ATOM 798 O O . GLU A 1 95 ? 10.826 1.406 -7.669 1.00 95.50 95 GLU A O 1
ATOM 803 N N . LYS A 1 96 ? 11.315 0.992 -5.509 1.00 94.75 96 LYS A N 1
ATOM 804 C CA . LYS A 1 96 ? 12.685 0.526 -5.750 1.00 94.75 96 LYS A CA 1
ATOM 805 C C . LYS A 1 96 ? 12.709 -0.679 -6.690 1.00 94.75 96 LYS A C 1
ATOM 807 O O . LYS A 1 96 ? 13.514 -0.691 -7.616 1.00 94.75 96 LYS A O 1
ATOM 812 N N . VAL A 1 97 ? 11.836 -1.666 -6.467 1.00 93.81 97 VAL A N 1
ATOM 813 C CA . VAL A 1 97 ? 11.735 -2.847 -7.339 1.00 93.81 97 VAL A CA 1
ATOM 814 C C . VAL A 1 97 ? 11.445 -2.422 -8.776 1.00 93.81 97 VAL A C 1
ATOM 816 O O . VAL A 1 97 ? 12.143 -2.856 -9.686 1.00 93.81 97 VAL A O 1
ATOM 819 N N . VAL A 1 98 ? 10.491 -1.511 -8.985 1.00 90.94 98 VAL A N 1
ATOM 820 C CA . VAL A 1 98 ? 10.168 -1.008 -10.329 1.00 90.94 98 VAL A CA 1
ATOM 821 C C . VAL A 1 98 ? 11.324 -0.207 -10.944 1.00 90.94 98 VAL A C 1
ATOM 823 O O . VAL A 1 98 ? 11.616 -0.367 -12.124 1.00 90.94 98 VAL A O 1
ATOM 826 N N . GLN A 1 99 ? 12.032 0.612 -10.160 1.00 90.44 99 GLN A N 1
ATOM 827 C CA . GLN A 1 99 ? 13.231 1.351 -10.598 1.00 90.44 99 GLN A CA 1
ATOM 828 C C . GLN A 1 99 ? 14.385 0.460 -11.052 1.00 90.44 99 GLN A C 1
ATOM 830 O O . GLN A 1 99 ? 15.226 0.906 -11.832 1.00 90.44 99 GLN A O 1
ATOM 835 N N . GLN A 1 100 ? 14.429 -0.781 -10.579 1.00 89.12 100 GLN A N 1
ATOM 836 C CA . GLN A 1 100 ? 15.447 -1.756 -10.952 1.00 89.12 100 GLN A CA 1
ATOM 837 C C . GLN A 1 100 ? 15.051 -2.611 -12.162 1.00 89.12 100 GLN A C 1
ATOM 839 O O . GLN A 1 100 ? 15.887 -3.375 -12.643 1.00 89.12 100 GLN A O 1
ATOM 844 N N . MET A 1 101 ? 13.816 -2.492 -12.666 1.00 84.38 101 MET A N 1
ATOM 845 C CA . MET A 1 101 ? 13.377 -3.246 -13.838 1.00 84.38 101 MET A CA 1
ATOM 846 C C . MET A 1 101 ? 14.047 -2.717 -15.111 1.00 84.38 101 MET A C 1
ATOM 848 O O . MET A 1 101 ? 14.030 -1.521 -15.408 1.00 84.38 101 MET A O 1
ATOM 852 N N . GLU A 1 102 ? 14.619 -3.624 -15.898 1.00 69.88 102 GLU A N 1
ATOM 853 C CA . GLU A 1 102 ? 15.1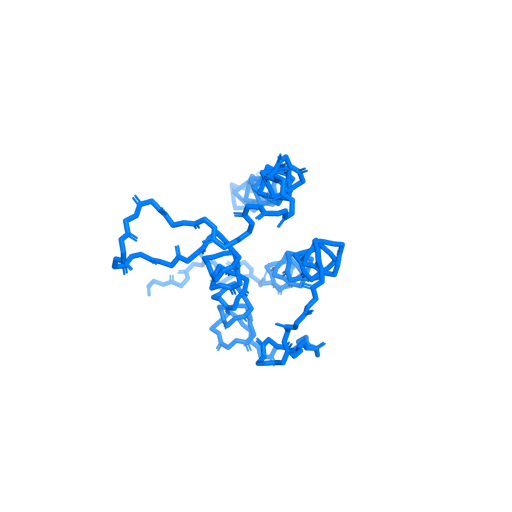50 -3.312 -17.220 1.00 69.88 102 GLU A CA 1
ATOM 854 C C . GLU A 1 102 ? 14.014 -3.110 -18.225 1.00 69.88 102 GLU A C 1
ATOM 856 O O . GLU A 1 102 ? 12.949 -3.722 -18.144 1.00 69.88 102 GLU A O 1
ATOM 861 N N . THR A 1 103 ? 14.251 -2.289 -19.246 1.00 65.62 103 THR A N 1
ATOM 862 C CA . THR A 1 103 ? 13.219 -1.928 -20.226 1.00 65.62 103 THR A CA 1
ATOM 863 C C . THR A 1 103 ? 12.637 -3.133 -20.969 1.00 65.62 103 THR A C 1
ATOM 865 O O . THR A 1 103 ? 11.453 -3.128 -21.285 1.00 65.62 103 THR A O 1
ATOM 868 N N . ALA A 1 104 ? 13.438 -4.179 -21.190 1.00 60.66 104 ALA A N 1
ATOM 869 C CA . ALA A 1 104 ? 12.993 -5.426 -21.810 1.00 60.66 104 ALA A CA 1
ATOM 870 C C . ALA A 1 104 ? 11.983 -6.207 -20.946 1.00 60.66 104 ALA A C 1
ATOM 872 O O . ALA A 1 104 ? 11.150 -6.927 -21.483 1.00 60.66 104 ALA A O 1
ATOM 873 N N . GLN A 1 105 ? 12.021 -6.042 -19.620 1.00 66.75 105 GLN A N 1
ATOM 874 C CA . GLN A 1 105 ? 11.072 -6.675 -18.696 1.00 66.75 105 GLN A CA 1
ATOM 875 C C . GLN A 1 105 ? 9.704 -5.978 -18.715 1.00 66.75 105 GLN A C 1
ATOM 877 O O . GLN A 1 105 ? 8.703 -6.570 -18.332 1.00 66.75 105 GLN A O 1
ATOM 882 N N . LEU A 1 106 ? 9.641 -4.730 -19.190 1.00 69.38 106 LEU A N 1
ATOM 883 C CA . LEU A 1 106 ? 8.390 -3.980 -19.344 1.00 69.38 106 LEU A CA 1
ATOM 884 C C . LEU A 1 106 ? 7.630 -4.343 -20.634 1.00 69.38 106 LEU A C 1
ATOM 886 O O . LEU A 1 106 ? 6.501 -3.895 -20.815 1.00 69.38 106 LEU A O 1
ATOM 890 N N . GLU A 1 107 ? 8.243 -5.122 -21.530 1.00 68.75 107 GLU A N 1
ATOM 891 C CA . GLU A 1 107 ? 7.657 -5.567 -22.805 1.00 68.75 107 GLU A CA 1
ATOM 892 C C . GLU A 1 107 ? 7.151 -7.021 -22.759 1.00 68.75 107 GLU A C 1
ATOM 894 O O . GLU A 1 107 ? 6.732 -7.565 -23.786 1.00 68.75 107 GLU A O 1
ATOM 899 N N . GLU A 1 108 ? 7.199 -7.666 -21.589 1.00 60.28 108 GLU A N 1
ATOM 900 C CA . GLU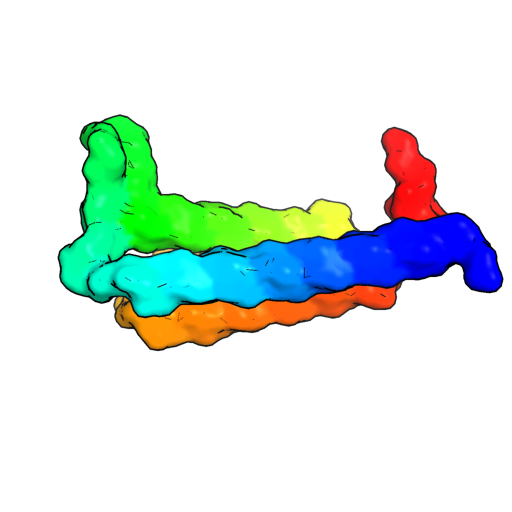 A 1 108 ? 6.747 -9.047 -21.424 1.00 60.28 108 GLU A CA 1
ATOM 901 C C . GLU A 1 108 ? 5.233 -9.150 -21.712 1.00 60.28 108 GLU A C 1
ATOM 903 O O . GLU A 1 108 ? 4.431 -8.369 -21.196 1.00 60.28 108 GLU A O 1
ATOM 908 N N . LYS A 1 109 ? 4.863 -10.066 -22.618 1.00 43.97 109 LYS A N 1
ATOM 909 C CA . LYS A 1 109 ? 3.493 -10.271 -23.121 1.00 43.97 109 LYS A CA 1
ATOM 910 C C . LYS A 1 109 ? 2.674 -11.216 -22.257 1.00 43.97 109 LYS A C 1
ATOM 912 O O . LYS A 1 109 ? 3.230 -12.269 -21.879 1.00 43.97 109 LYS A O 1
#

pLDDT: mean 89.35, std 11.39, range [43.97, 98.62]

Sequence (109 aa):
MKAQDTYFQEYLEKWSNARDYTIKVVELMPEAEFSFKPTEDEMTFQEQTLHLLRNMYWLSSSYLSKDTLEVDFKTFKGDKTALIELMQQVFAFSEKVVQQMETAQLEEK